Protein AF-A0A0N5BB56-F1 (afdb_monomer_lite)

Sequence (148 aa):
MVDHIESHYEYRCQKDGCNKGFIYRCSLQEHDHNKHTNKKLEYKCKYCPDVFTNRYIFIQHNSTHKKKNYVCEVCGLAYYKNWYLKRHEEKSAKPMKCRIQECNFETRSHCELQIHRPDHRLNKCKEPGCGKAYKTPKGLKDHKKKHR

Secondary structure (DSSP, 8-state):
----------EE--STT---EESSHHHHHHHHHHHH-SSPP-EE-SSSS-EES-HHHHHHHHTTTS---EE-TTT--EESSHHHHHHHHHHH-S-EE--STT---EES-HHHHHHHGGGGGSEE--STTT--EESSHHHHHHHHGGG-

InterPro domains:
  IPR013087 Zinc finge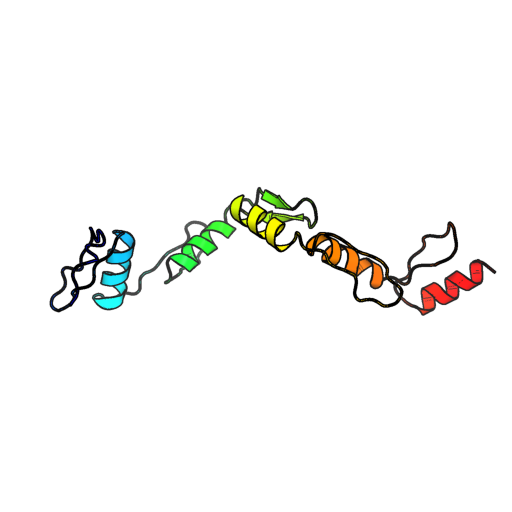r C2H2-type [PF00096] (124-147)
  IPR013087 Zinc finger C2H2-type [PS00028] (13-36)
  IPR013087 Zinc finger C2H2-type [PS00028] (45-65)
  IPR013087 Zinc finger C2H2-type [PS00028] (125-147)
  IPR013087 Zinc finger C2H2-type [PS50157] (11-41)
  IPR013087 Zinc finger C2H2-type [PS50157] (43-70)
  IPR013087 Zinc finger C2H2-type [PS50157] (123-148)
  IPR013087 Zinc finger C2H2-type [SM00355] (11-36)
  IPR013087 Zinc finger C2H2-type [SM00355] (43-65)
  IPR013087 Zinc finger C2H2-type [SM00355] (70-90)
  IPR013087 Zinc finger C2H2-type [SM00355] (96-120)
  IPR013087 Zinc finger C2H2-type [SM00355] (123-147)
  IPR036236 Zinc finger C2H2 superfamily [SSF57667] (43-89)

pLDDT: mean 81.52, std 10.3, range [39.12, 93.12]

Foldseek 3Di:
DDDDDPPVQVDADPDPPGGDGHPDPVVNVLCCCVPVNPDQQWDADPPDRDIDRDPVVSVVVNLVVADQPDADPLQRDGHRDPVVVVVQFVVQQCWDADPDPPGGDIDRGPNNNVVCVVQVCWDFDPDPPPRDTHNDPVVNVVVVVVVD

Structure (mmCIF, N/CA/C/O backbone):
data_AF-A0A0N5BB56-F1
#
_entry.id   AF-A0A0N5BB56-F1
#
loop_
_atom_site.group_PDB
_atom_site.id
_atom_site.type_symbol
_atom_site.label_atom_id
_atom_site.label_alt_id
_atom_site.label_comp_id
_atom_site.label_asym_id
_atom_site.label_entity_id
_atom_site.label_seq_id
_atom_site.pdbx_PDB_ins_code
_atom_site.Cartn_x
_atom_site.Cartn_y
_atom_site.Cartn_z
_atom_site.occupancy
_atom_site.B_iso_or_equiv
_atom_site.auth_seq_id
_atom_site.auth_comp_id
_atom_site.auth_asym_id
_atom_site.auth_atom_id
_atom_site.pdbx_PDB_model_num
ATOM 1 N N . MET A 1 1 ? 7.903 16.059 41.739 1.00 39.12 1 MET A N 1
ATOM 2 C CA . MET A 1 1 ? 7.487 14.775 41.143 1.00 39.12 1 MET A CA 1
ATOM 3 C C . MET A 1 1 ? 6.156 15.049 40.472 1.00 39.12 1 MET A C 1
ATOM 5 O O . MET A 1 1 ? 5.230 15.388 41.180 1.00 39.12 1 MET A O 1
ATOM 9 N N . VAL A 1 2 ? 6.153 14.999 39.135 1.00 41.38 2 VAL A N 1
ATOM 10 C CA . VAL A 1 2 ? 5.007 14.952 38.199 1.00 41.38 2 VAL A CA 1
ATOM 11 C C . VAL A 1 2 ? 3.875 15.971 38.380 1.00 41.38 2 VAL A C 1
ATOM 13 O O . VAL A 1 2 ? 2.881 15.674 39.014 1.00 41.38 2 VAL A O 1
ATOM 16 N N . ASP A 1 3 ? 3.982 17.104 37.681 1.00 41.72 3 ASP A N 1
ATOM 17 C CA . ASP A 1 3 ? 2.831 17.937 37.302 1.00 41.72 3 ASP A CA 1
ATOM 18 C C . ASP A 1 3 ? 3.070 18.531 35.909 1.00 41.72 3 ASP A C 1
ATOM 20 O O . ASP A 1 3 ? 3.337 19.714 35.724 1.00 41.72 3 ASP A O 1
ATOM 24 N N . HIS A 1 4 ? 3.052 17.665 34.899 1.00 48.22 4 HIS A N 1
ATOM 25 C CA . HIS A 1 4 ? 2.697 18.068 33.545 1.00 48.22 4 HIS A CA 1
ATOM 26 C C . HIS A 1 4 ? 2.314 16.814 32.768 1.00 48.22 4 HIS A C 1
ATOM 28 O O . HIS A 1 4 ? 3.164 15.956 32.551 1.00 48.22 4 HIS A O 1
ATOM 34 N N . ILE A 1 5 ? 1.029 16.693 32.438 1.00 46.69 5 ILE A N 1
ATOM 35 C CA . ILE A 1 5 ? 0.410 16.071 31.253 1.00 46.69 5 ILE A CA 1
ATOM 36 C C . ILE A 1 5 ? -1.068 15.846 31.636 1.00 46.69 5 ILE A C 1
ATOM 38 O O . ILE A 1 5 ? -1.569 14.726 31.718 1.00 46.69 5 ILE A O 1
ATOM 42 N N . GLU A 1 6 ? -1.816 16.937 31.825 1.00 49.03 6 GLU A N 1
ATOM 43 C CA . GLU A 1 6 ? -3.222 16.924 31.413 1.00 49.03 6 GLU A CA 1
ATOM 44 C C . GLU A 1 6 ? -3.226 16.917 29.882 1.00 49.03 6 GLU A C 1
ATOM 46 O O . GLU A 1 6 ? -3.410 17.918 29.200 1.00 49.03 6 GLU A O 1
ATOM 51 N N . SER A 1 7 ? -2.919 15.753 29.316 1.00 58.91 7 SER A N 1
ATOM 52 C CA . SER A 1 7 ? -3.254 15.488 27.924 1.00 58.91 7 SER A CA 1
ATOM 53 C C . SER A 1 7 ? -4.767 15.336 27.887 1.00 58.91 7 SER A C 1
ATOM 55 O O . SER A 1 7 ? -5.317 14.548 28.655 1.00 58.91 7 SER A O 1
ATOM 57 N N . HIS A 1 8 ? -5.431 16.134 27.047 1.00 69.38 8 HIS A N 1
ATOM 58 C CA . HIS A 1 8 ? -6.882 16.165 26.838 1.00 69.38 8 HIS A CA 1
ATOM 59 C C . HIS A 1 8 ? -7.429 14.793 26.389 1.00 69.38 8 HIS A C 1
ATOM 61 O O . HIS A 1 8 ? -7.783 14.573 25.231 1.00 69.38 8 HIS A O 1
ATOM 67 N N . TYR A 1 9 ? -7.474 13.826 27.300 1.00 73.12 9 TYR A N 1
ATOM 68 C CA . TYR A 1 9 ? -8.150 12.554 27.121 1.00 73.12 9 TYR A 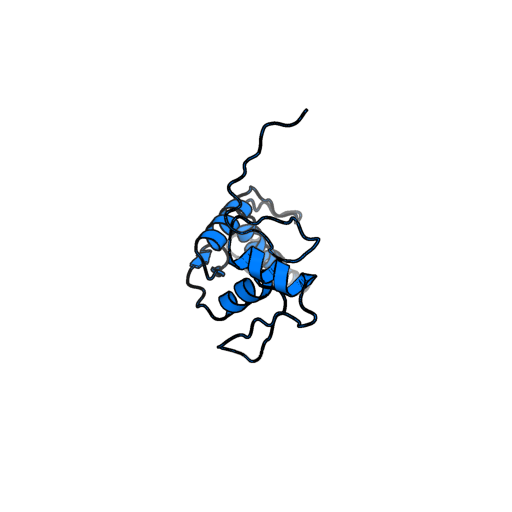CA 1
ATOM 69 C C . TYR A 1 9 ? -9.623 12.762 27.449 1.00 73.12 9 TYR A C 1
ATOM 71 O O . TYR A 1 9 ? -10.061 12.540 28.578 1.00 73.12 9 TYR A O 1
ATOM 79 N N . GLU A 1 10 ? -10.376 13.207 26.447 1.00 83.25 10 GLU A N 1
ATOM 80 C CA . GLU A 1 10 ? -11.818 13.446 26.558 1.00 83.25 10 GLU A CA 1
ATOM 81 C C . GLU A 1 10 ? -12.613 12.146 26.779 1.00 83.25 10 GLU A C 1
ATOM 83 O O . GLU A 1 10 ? -13.720 12.169 27.310 1.00 83.25 10 GLU A O 1
ATOM 88 N N . TYR A 1 11 ? -12.047 10.988 26.415 1.00 88.81 11 TYR A N 1
ATOM 89 C CA . TYR A 1 11 ? -12.726 9.696 26.487 1.00 88.81 11 TYR A CA 1
ATOM 90 C C . TYR A 1 11 ? -12.007 8.754 27.454 1.00 88.81 11 TYR A C 1
ATOM 92 O O . TYR A 1 11 ? -10.947 8.210 27.143 1.00 88.81 11 TYR A O 1
ATOM 100 N N . ARG A 1 12 ? -12.598 8.521 28.629 1.00 90.19 12 ARG A N 1
ATOM 101 C CA . ARG A 1 12 ? -12.058 7.611 29.655 1.00 90.19 12 ARG A CA 1
ATOM 102 C C . ARG A 1 12 ? -12.842 6.310 29.733 1.00 90.19 12 ARG A C 1
ATOM 104 O O . ARG A 1 12 ? -14.069 6.314 29.627 1.00 90.19 12 ARG A O 1
ATOM 111 N N . CYS A 1 13 ? -12.127 5.209 29.951 1.00 91.25 13 CYS A N 1
ATOM 112 C CA . CYS A 1 13 ? -12.742 3.925 30.261 1.00 91.25 13 CYS A CA 1
ATOM 113 C C . CYS A 1 13 ? -13.527 4.018 31.575 1.00 91.25 13 CYS A C 1
ATOM 115 O O . CYS A 1 13 ? -13.025 4.571 32.546 1.00 91.25 13 CYS A O 1
ATOM 117 N N . GLN A 1 14 ? -14.753 3.490 31.586 1.00 89.31 14 GLN A N 1
ATOM 118 C CA . GLN A 1 14 ? -15.657 3.516 32.747 1.00 89.31 14 GLN A CA 1
ATOM 119 C C . GLN A 1 14 ? -15.757 2.148 33.446 1.00 89.31 14 GLN A C 1
ATOM 121 O O . GLN A 1 14 ? -16.628 1.938 34.284 1.00 89.31 14 GLN A O 1
ATOM 126 N N . LYS A 1 15 ? -14.924 1.176 33.055 1.00 88.94 15 LYS A N 1
ATOM 127 C CA . LYS A 1 15 ? -14.942 -0.182 33.614 1.00 88.94 15 LYS A CA 1
ATOM 128 C C . LYS A 1 15 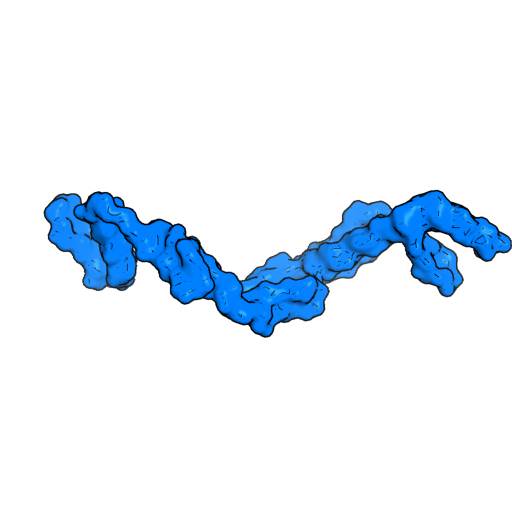? -14.146 -0.228 34.914 1.00 88.94 15 LYS A C 1
ATOM 130 O O . LYS A 1 15 ? -13.050 0.328 34.981 1.00 88.94 15 LYS A O 1
ATOM 135 N N . ASP A 1 16 ? -14.697 -0.921 35.906 1.00 88.88 16 ASP A N 1
ATOM 136 C CA . ASP A 1 16 ? -14.092 -1.060 37.229 1.00 88.88 16 ASP A CA 1
ATOM 137 C C . ASP A 1 16 ? -12.666 -1.633 37.135 1.00 88.88 16 ASP A C 1
ATOM 139 O O . ASP A 1 16 ? -12.401 -2.568 36.376 1.00 88.88 16 ASP A O 1
ATOM 143 N N . GLY A 1 17 ? -11.721 -0.995 37.828 1.00 86.56 17 GLY A N 1
ATOM 144 C CA . GLY A 1 17 ? -10.296 -1.337 37.764 1.00 86.56 17 GLY A CA 1
ATOM 145 C C . GLY A 1 17 ? -9.545 -0.892 36.495 1.00 86.56 17 GLY A C 1
ATOM 146 O O . GLY A 1 17 ? -8.362 -1.212 36.356 1.00 86.56 17 GLY A O 1
ATOM 147 N N . CYS A 1 18 ? -10.161 -0.144 35.565 1.00 89.44 18 CYS A N 1
ATOM 148 C CA . CYS A 1 18 ? -9.503 0.307 34.333 1.00 89.44 18 CYS A CA 1
ATOM 149 C C . CYS A 1 18 ? -9.385 1.838 34.208 1.00 89.44 18 CYS A C 1
ATOM 151 O O . CYS A 1 18 ? -10.325 2.517 33.813 1.00 89.44 18 CYS A O 1
ATOM 153 N N . ASN A 1 19 ? -8.174 2.373 34.397 1.00 86.94 19 ASN A N 1
ATOM 154 C CA . ASN A 1 19 ? -7.904 3.823 34.380 1.00 86.94 19 ASN A CA 1
ATOM 155 C C . ASN A 1 19 ? -7.366 4.370 33.038 1.00 86.94 19 ASN A C 1
ATOM 157 O O . ASN A 1 19 ? -6.673 5.388 33.010 1.00 86.94 19 ASN A O 1
ATOM 161 N N . LYS A 1 20 ? -7.632 3.703 31.905 1.00 90.00 20 LYS A N 1
ATOM 162 C CA . LYS A 1 20 ? -7.122 4.154 30.593 1.00 90.00 20 LYS A CA 1
ATOM 163 C C . LYS A 1 20 ? -7.941 5.315 30.010 1.00 90.00 20 LYS A C 1
ATOM 165 O O . LYS A 1 20 ? -9.168 5.250 29.948 1.00 90.00 20 LYS A O 1
ATOM 170 N N . GLY A 1 21 ? -7.240 6.343 29.526 1.00 90.62 21 GLY A N 1
ATOM 171 C CA . GLY A 1 21 ? -7.794 7.497 28.810 1.00 90.62 21 GLY A CA 1
ATOM 172 C C . GLY A 1 21 ? -7.383 7.532 27.336 1.00 90.62 21 GLY A C 1
ATOM 173 O O . GLY A 1 21 ? -6.328 7.018 26.963 1.00 90.62 21 GLY A O 1
ATOM 174 N N . PHE A 1 22 ? -8.233 8.126 26.499 1.00 89.44 22 PHE A N 1
ATOM 175 C CA . PHE A 1 22 ? -8.064 8.214 25.051 1.00 89.44 22 PHE A CA 1
ATOM 176 C C . PHE A 1 22 ? -8.480 9.590 24.531 1.00 89.44 22 PHE A C 1
ATOM 178 O O . PHE A 1 22 ? -9.423 10.203 25.023 1.00 89.44 22 PHE A O 1
ATOM 185 N N . ILE A 1 23 ? -7.783 10.051 23.491 1.00 90.00 23 ILE A N 1
ATOM 186 C CA . ILE A 1 23 ? -8.072 11.329 22.819 1.00 90.00 23 ILE A CA 1
ATOM 187 C C . ILE A 1 23 ? -9.291 11.183 21.897 1.00 90.00 23 ILE A C 1
ATOM 189 O O . ILE A 1 23 ? -10.078 12.103 21.738 1.00 90.00 23 ILE A O 1
ATOM 193 N N . TYR A 1 24 ? -9.486 10.000 21.304 1.00 86.25 24 TYR A N 1
ATOM 194 C CA . TYR A 1 24 ? -10.558 9.749 20.341 1.00 86.25 24 TYR A CA 1
ATOM 195 C C . TYR A 1 24 ? -11.536 8.685 20.844 1.00 86.25 24 TYR A C 1
ATOM 197 O O . TYR A 1 24 ? -11.127 7.629 21.334 1.00 86.25 24 TYR A O 1
ATOM 205 N N . ARG A 1 25 ? -12.837 8.908 20.612 1.00 86.19 25 ARG A N 1
ATOM 206 C CA . ARG A 1 25 ? -13.915 7.965 20.964 1.00 86.19 25 ARG A CA 1
ATOM 207 C C . ARG A 1 25 ? -13.724 6.574 20.356 1.00 86.19 25 ARG A C 1
ATOM 209 O O . ARG A 1 25 ? -13.987 5.574 21.014 1.00 86.19 25 ARG A O 1
ATOM 216 N N . CYS A 1 26 ? -13.257 6.497 19.108 1.00 82.75 26 CYS A N 1
ATOM 217 C CA . CYS A 1 26 ? -13.016 5.220 18.433 1.00 82.75 26 CYS A CA 1
ATOM 218 C C . CYS A 1 26 ? -11.913 4.397 19.115 1.00 82.75 26 CYS A C 1
ATOM 220 O O . CYS A 1 26 ? -12.010 3.173 19.149 1.00 82.75 26 CYS A O 1
ATOM 222 N N . SER A 1 27 ? -10.909 5.056 19.698 1.00 86.56 27 SER A N 1
ATOM 223 C CA . SER A 1 27 ? -9.841 4.396 20.450 1.00 86.56 27 SER A CA 1
ATOM 224 C C . SER A 1 27 ? -10.349 3.852 21.784 1.00 86.56 27 SER A C 1
ATOM 226 O O . SER A 1 27 ? -9.992 2.736 22.151 1.00 86.56 27 SER A O 1
ATOM 228 N N . LEU A 1 28 ? -11.230 4.588 22.476 1.00 88.62 28 LEU A N 1
ATOM 229 C CA . LEU A 1 28 ? -11.914 4.073 23.666 1.00 88.62 28 LEU A CA 1
ATOM 230 C C . LEU A 1 28 ? -12.791 2.861 23.319 1.00 88.62 28 LEU A C 1
ATOM 232 O O . LEU A 1 28 ? -12.758 1.864 24.029 1.00 88.62 28 LEU A O 1
ATOM 236 N N . GLN A 1 29 ? -13.544 2.923 22.218 1.00 85.62 29 GLN A N 1
ATOM 237 C CA . GLN A 1 29 ? -14.401 1.818 21.784 1.00 85.62 29 GLN A CA 1
ATOM 238 C C . GLN A 1 29 ? -13.587 0.564 21.434 1.00 85.62 29 GLN A C 1
ATOM 240 O O . GLN A 1 29 ? -13.963 -0.540 21.815 1.00 85.62 29 GLN A O 1
ATOM 245 N N . GLU A 1 30 ? -12.459 0.725 20.739 1.00 84.62 30 GLU A N 1
ATOM 246 C CA . GLU A 1 30 ? -11.547 -0.383 20.449 1.00 84.62 30 GLU A CA 1
ATOM 247 C C . GLU A 1 30 ? -10.916 -0.944 21.732 1.00 84.62 30 GLU A C 1
ATOM 249 O O . GLU A 1 30 ? -10.772 -2.159 21.869 1.00 84.62 30 GLU A O 1
ATOM 254 N N . HIS A 1 31 ? -10.570 -0.084 22.693 1.00 87.56 31 HIS A N 1
ATOM 255 C CA . HIS A 1 31 ? -10.070 -0.511 23.995 1.00 87.56 31 HIS A CA 1
ATOM 256 C C . HIS A 1 31 ? -11.104 -1.313 24.786 1.00 87.56 31 HIS A C 1
ATOM 258 O O . HIS A 1 31 ? -10.773 -2.411 25.234 1.00 87.56 31 HIS A O 1
ATOM 264 N N . ASP A 1 32 ? -12.316 -0.776 24.952 1.00 87.00 32 ASP A N 1
ATOM 265 C CA . ASP A 1 32 ? -13.389 -1.427 25.706 1.00 87.00 32 ASP A CA 1
ATOM 266 C C . ASP A 1 32 ? -13.687 -2.796 25.111 1.00 87.00 32 ASP A C 1
ATOM 268 O O . ASP A 1 32 ? -13.623 -3.818 25.793 1.00 87.00 32 ASP A O 1
ATOM 272 N N . HIS A 1 33 ? -13.841 -2.833 23.794 1.00 83.69 33 HIS A N 1
ATOM 273 C CA . HIS A 1 33 ? -14.105 -4.066 23.092 1.00 83.69 33 HIS A CA 1
ATOM 274 C C . HIS A 1 33 ? -12.968 -5.088 23.242 1.00 83.69 33 HIS A C 1
ATOM 276 O O . HIS A 1 33 ? -13.227 -6.244 23.551 1.00 83.69 33 HIS A O 1
ATOM 282 N N . ASN A 1 34 ? -11.704 -4.692 23.074 1.00 82.69 34 ASN A N 1
ATOM 283 C CA . ASN A 1 34 ? -10.577 -5.634 23.118 1.00 82.69 34 ASN A CA 1
ATOM 284 C C . ASN A 1 34 ? -10.172 -6.083 24.529 1.00 82.69 34 ASN A C 1
ATOM 286 O O . ASN A 1 34 ? -9.413 -7.047 24.655 1.00 82.69 34 ASN A O 1
ATOM 290 N N . LYS A 1 35 ? -10.551 -5.338 25.574 1.00 85.00 35 LYS A N 1
ATOM 291 C CA . LYS A 1 35 ? -10.079 -5.577 26.949 1.00 85.00 35 LYS A CA 1
ATOM 292 C C . LYS A 1 35 ? -11.179 -5.949 27.926 1.00 85.00 35 LYS A C 1
ATOM 294 O O . LYS A 1 35 ? -10.888 -6.665 28.875 1.00 85.00 35 LYS A O 1
ATOM 299 N N . HIS A 1 36 ? -12.402 -5.504 27.674 1.00 86.75 36 HIS A N 1
ATOM 300 C CA . HIS A 1 36 ? -13.534 -5.677 28.585 1.00 86.75 36 HIS A CA 1
ATOM 301 C C . HIS A 1 36 ? -14.676 -6.472 27.961 1.00 86.75 36 HIS A C 1
ATOM 303 O O . HIS A 1 36 ? -15.594 -6.876 28.671 1.00 86.75 36 HIS A O 1
ATOM 309 N N . THR A 1 37 ? -14.624 -6.736 26.652 1.00 79.94 37 THR A N 1
ATOM 310 C CA . THR A 1 37 ? -15.569 -7.635 25.989 1.00 79.94 37 THR A CA 1
ATOM 311 C C . THR A 1 37 ? -14.863 -8.884 25.474 1.00 79.94 37 THR A C 1
ATOM 313 O O . THR A 1 37 ? -13.769 -8.821 24.925 1.00 79.94 37 THR A O 1
ATOM 316 N N . ASN A 1 38 ? -15.522 -10.036 25.605 1.00 71.19 38 ASN A N 1
ATOM 317 C CA . ASN A 1 38 ? -15.043 -11.307 25.048 1.00 71.19 38 ASN A CA 1
ATOM 318 C C . ASN A 1 38 ? -15.446 -11.501 23.573 1.00 71.19 38 ASN A C 1
ATOM 320 O O . ASN A 1 38 ? -15.297 -12.591 23.023 1.00 71.19 38 ASN A O 1
ATOM 324 N N . LYS A 1 39 ? -16.001 -10.473 22.916 1.00 70.88 39 LYS A N 1
ATOM 325 C CA . LYS A 1 39 ? -16.328 -10.525 21.485 1.00 70.88 39 LYS A CA 1
ATOM 326 C C . LYS A 1 39 ? -15.133 -10.032 20.678 1.00 70.88 39 LYS A C 1
ATOM 328 O O . LYS A 1 39 ? -14.385 -9.177 21.129 1.00 70.88 39 LYS A O 1
ATOM 333 N N . LYS A 1 40 ? -14.953 -10.520 19.452 1.00 69.94 40 LYS A N 1
ATOM 334 C CA . LYS A 1 40 ? -13.926 -10.019 18.523 1.00 69.94 40 LYS A CA 1
ATOM 335 C C . LYS A 1 40 ? -14.499 -8.862 17.703 1.00 69.94 40 LYS A C 1
ATOM 337 O O . LYS A 1 40 ? -15.630 -8.960 17.237 1.00 69.94 40 LYS A O 1
ATOM 342 N N . LEU A 1 41 ? -13.766 -7.755 17.576 1.00 80.06 41 LEU A N 1
ATOM 343 C CA . LEU A 1 41 ? -14.223 -6.601 16.794 1.00 80.06 41 LEU A CA 1
ATOM 344 C C . LEU A 1 41 ? -14.083 -6.986 15.330 1.00 80.06 41 LEU A C 1
ATOM 346 O O . LEU A 1 41 ? -12.994 -7.363 14.905 1.00 80.06 41 LEU A O 1
ATOM 350 N N . GLU A 1 42 ? -15.174 -6.920 14.579 1.00 88.06 42 GLU A N 1
ATOM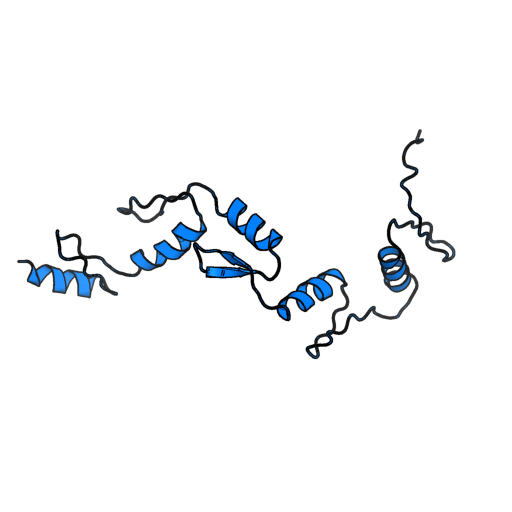 351 C CA . GLU A 1 42 ? -15.183 -7.266 13.163 1.00 88.06 42 GLU A CA 1
ATOM 352 C C . GLU A 1 42 ? -15.462 -6.028 12.316 1.00 88.06 42 GLU A C 1
ATOM 354 O O . GLU A 1 42 ? -16.468 -5.339 12.475 1.00 88.06 42 GLU A O 1
ATOM 359 N N . TYR A 1 43 ? -14.566 -5.773 11.375 1.00 89.19 43 TYR A N 1
ATOM 360 C CA . TYR A 1 43 ? -14.661 -4.727 10.376 1.00 89.19 43 TYR A CA 1
ATOM 361 C C . TYR A 1 43 ? -14.911 -5.390 9.021 1.00 89.19 43 TYR A C 1
ATOM 363 O O . TYR A 1 43 ? -13.987 -5.904 8.387 1.00 89.19 43 TYR A O 1
ATOM 371 N N . LYS A 1 44 ? -16.178 -5.420 8.601 1.00 92.62 44 LYS A N 1
ATOM 372 C CA . LYS A 1 44 ? -16.614 -6.062 7.353 1.00 92.62 44 LYS A CA 1
ATOM 373 C C . LYS A 1 44 ? -16.471 -5.101 6.178 1.00 92.62 44 LYS A C 1
ATOM 375 O O . LYS A 1 44 ? -16.910 -3.949 6.257 1.00 92.62 44 LYS A O 1
ATOM 380 N N . CYS A 1 45 ? -15.860 -5.557 5.089 1.00 90.88 45 CYS A N 1
ATOM 381 C CA . CYS A 1 45 ? -15.853 -4.796 3.848 1.00 90.88 45 CYS A CA 1
ATOM 382 C C . CYS A 1 45 ? -17.246 -4.798 3.208 1.00 90.88 45 CYS A C 1
ATOM 384 O O . CYS A 1 45 ? -17.953 -5.797 3.231 1.00 90.88 45 CYS A O 1
ATOM 386 N N . LYS A 1 46 ? -17.647 -3.668 2.618 1.00 92.25 46 LYS A N 1
ATOM 387 C CA . LYS A 1 46 ? -18.928 -3.557 1.898 1.00 92.25 46 LYS A CA 1
ATOM 388 C C . LYS A 1 46 ? -18.846 -3.940 0.418 1.00 92.25 46 LYS A C 1
ATOM 390 O O . LYS A 1 46 ? -19.867 -3.970 -0.255 1.00 92.25 46 LYS A O 1
ATOM 395 N N . TYR A 1 47 ? -17.637 -4.156 -0.093 1.00 89.06 47 TYR A N 1
ATOM 396 C CA . TYR A 1 47 ? -17.374 -4.405 -1.513 1.00 89.06 47 TYR A CA 1
ATOM 397 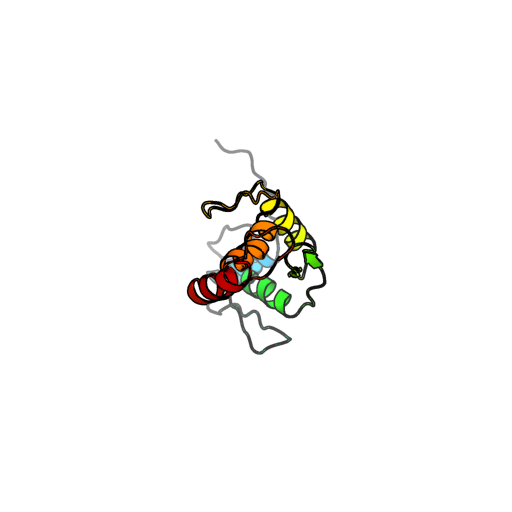C C . TYR A 1 47 ? -16.868 -5.827 -1.786 1.00 89.06 47 TYR A C 1
ATOM 399 O O . TYR A 1 47 ? -16.819 -6.245 -2.937 1.00 89.06 47 TYR A O 1
ATOM 407 N N . CYS A 1 48 ? -16.475 -6.565 -0.747 1.00 91.31 48 CYS A N 1
ATOM 408 C CA . CYS A 1 48 ? -15.989 -7.938 -0.837 1.00 91.31 48 CYS A CA 1
ATOM 409 C C . CYS A 1 48 ? -16.290 -8.683 0.479 1.00 91.31 48 CYS A C 1
ATOM 411 O O . CYS A 1 48 ? -16.610 -8.032 1.476 1.00 91.31 48 CYS A O 1
ATOM 413 N N . PRO A 1 49 ? -16.186 -10.023 0.512 1.00 93.12 49 PRO A N 1
ATOM 414 C CA . PRO A 1 49 ? -16.496 -10.813 1.706 1.00 93.12 49 PRO A CA 1
ATOM 415 C C . PRO A 1 49 ? -15.439 -10.719 2.822 1.00 93.12 49 PRO A C 1
ATOM 417 O O . PRO A 1 49 ? -15.591 -11.375 3.850 1.00 93.12 49 PRO A O 1
ATOM 420 N N . ASP A 1 50 ? -14.375 -9.926 2.649 1.00 92.25 50 ASP A N 1
ATOM 421 C CA . ASP A 1 50 ? -13.289 -9.847 3.625 1.00 92.25 50 ASP A CA 1
ATOM 422 C C . ASP A 1 50 ? -13.745 -9.211 4.947 1.00 92.25 50 ASP A C 1
ATOM 424 O O . ASP A 1 50 ? -14.372 -8.143 4.991 1.00 92.25 50 ASP A O 1
ATOM 428 N N . VAL A 1 51 ? -13.350 -9.855 6.047 1.00 92.81 51 VAL A N 1
ATOM 429 C CA . VAL A 1 51 ? -13.587 -9.400 7.418 1.00 92.81 51 VAL A CA 1
ATOM 430 C C . VAL A 1 51 ? -12.251 -9.236 8.125 1.00 92.81 51 VAL A C 1
ATOM 432 O O . VAL A 1 51 ? -11.406 -10.129 8.122 1.00 92.81 51 VAL A O 1
ATOM 435 N N . PHE A 1 52 ? -12.061 -8.085 8.759 1.00 90.31 52 PHE A N 1
ATOM 436 C CA . PHE A 1 52 ? -10.824 -7.739 9.449 1.00 90.31 52 PHE A CA 1
ATOM 437 C C . PHE A 1 52 ? -11.091 -7.537 10.925 1.00 90.31 52 PHE A C 1
ATOM 439 O O . PHE A 1 52 ? -12.146 -7.047 11.306 1.00 90.31 52 PHE A O 1
ATOM 446 N N . THR A 1 53 ? -10.110 -7.833 11.768 1.00 86.12 53 THR A N 1
ATOM 447 C CA . THR A 1 53 ? -10.240 -7.614 13.219 1.00 86.12 53 THR A CA 1
ATOM 448 C C . THR A 1 53 ? -9.356 -6.486 13.727 1.00 86.12 53 THR A C 1
ATOM 450 O O . THR A 1 53 ? -9.313 -6.194 14.915 1.00 86.12 53 THR A O 1
ATOM 453 N N . ASN A 1 54 ? -8.643 -5.839 12.805 1.00 84.88 54 ASN A N 1
ATOM 454 C CA . ASN A 1 54 ? -7.811 -4.677 13.049 1.00 84.88 54 ASN A CA 1
ATOM 455 C C . ASN A 1 54 ? -8.321 -3.522 12.181 1.00 84.88 54 ASN A C 1
ATOM 457 O O . ASN A 1 54 ? -8.384 -3.635 10.951 1.00 84.88 54 ASN A O 1
ATOM 461 N N . ARG A 1 55 ? -8.645 -2.398 12.827 1.00 85.62 55 ARG A N 1
ATOM 462 C CA . ARG A 1 55 ? -9.181 -1.204 12.170 1.00 85.62 55 ARG A CA 1
ATOM 463 C C . ARG A 1 55 ? -8.231 -0.632 11.123 1.00 85.62 55 ARG A C 1
ATOM 465 O O . ARG A 1 55 ? -8.671 -0.230 10.049 1.00 85.62 55 ARG A O 1
ATOM 472 N N . TYR A 1 56 ? -6.938 -0.572 11.430 1.00 86.06 56 TYR A N 1
ATOM 473 C CA . TYR A 1 56 ? -5.929 -0.037 10.522 1.00 86.06 56 TYR A CA 1
ATOM 474 C C . TYR A 1 56 ? -5.846 -0.875 9.241 1.00 86.06 56 TYR A C 1
ATOM 476 O O . TYR A 1 56 ? -5.898 -0.320 8.142 1.00 86.06 56 TYR A O 1
ATOM 484 N N . ILE A 1 57 ? -5.813 -2.205 9.378 1.00 89.06 57 ILE A N 1
ATOM 485 C CA . ILE A 1 57 ? -5.786 -3.120 8.228 1.00 89.06 57 ILE A CA 1
ATOM 486 C C . ILE A 1 57 ? -7.077 -2.990 7.415 1.00 89.06 57 ILE A C 1
ATOM 488 O O . ILE A 1 57 ? -7.006 -2.895 6.194 1.00 89.06 57 ILE A O 1
ATOM 492 N N . PHE A 1 58 ? -8.241 -2.892 8.063 1.00 92.62 58 PHE A N 1
ATOM 493 C CA . PHE A 1 58 ? -9.510 -2.643 7.373 1.00 92.62 58 PHE A CA 1
ATOM 494 C C . PHE A 1 58 ? -9.499 -1.342 6.558 1.00 92.62 58 PHE A C 1
ATOM 496 O O . PHE A 1 58 ? -9.897 -1.330 5.395 1.00 92.62 58 PHE A O 1
ATOM 503 N N . ILE A 1 59 ? -9.023 -0.236 7.140 1.00 88.56 59 ILE A N 1
ATOM 504 C CA . ILE A 1 59 ? -8.942 1.061 6.450 1.00 88.56 59 ILE A CA 1
ATOM 505 C C . ILE A 1 59 ? -7.987 0.980 5.254 1.00 88.56 59 ILE A C 1
ATOM 507 O O . ILE A 1 59 ? -8.275 1.545 4.193 1.00 88.56 59 ILE A O 1
ATOM 511 N N . GLN A 1 60 ? -6.861 0.281 5.412 1.00 87.00 60 GLN A N 1
ATOM 512 C CA . GLN A 1 60 ? -5.922 0.032 4.324 1.00 87.00 60 GLN A CA 1
ATOM 513 C C . GLN A 1 60 ? -6.554 -0.848 3.243 1.00 87.00 60 GLN A C 1
ATOM 515 O O . GLN A 1 60 ? -6.476 -0.501 2.071 1.00 87.00 60 GLN A O 1
ATOM 520 N N . HIS A 1 61 ? -7.237 -1.930 3.603 1.00 90.69 61 HIS A N 1
ATOM 521 C CA . HIS A 1 61 ? -7.955 -2.765 2.648 1.00 90.69 61 HIS A CA 1
ATOM 522 C C . HIS A 1 61 ? -9.014 -1.958 1.894 1.00 90.69 61 HIS A C 1
ATOM 524 O O . HIS A 1 61 ? -9.039 -1.977 0.675 1.00 90.69 61 HIS A O 1
ATOM 530 N N . ASN A 1 62 ? -9.837 -1.161 2.576 1.00 86.94 62 ASN A N 1
ATOM 531 C CA . ASN A 1 62 ? -10.904 -0.393 1.928 1.00 86.94 62 ASN A CA 1
ATOM 532 C C . ASN A 1 62 ? -10.377 0.608 0.879 1.00 86.94 62 ASN A C 1
ATOM 534 O O . ASN A 1 62 ? -11.128 1.131 0.056 1.00 86.94 62 ASN A O 1
ATOM 538 N N . SER A 1 63 ? -9.075 0.896 0.895 1.00 83.94 63 SER A N 1
ATOM 539 C CA . SER A 1 63 ? -8.440 1.680 -0.151 1.00 83.94 63 SER A CA 1
ATOM 540 C C . SER A 1 63 ? -8.184 0.951 -1.465 1.00 83.94 63 SER A C 1
ATOM 542 O O . SER A 1 63 ? -8.046 1.619 -2.487 1.00 83.94 63 SER A O 1
ATOM 544 N N . THR A 1 64 ? -8.137 -0.381 -1.468 1.00 84.56 64 THR A N 1
ATOM 545 C CA . THR A 1 64 ? -7.947 -1.179 -2.687 1.00 84.56 64 THR A CA 1
ATOM 546 C C . THR A 1 64 ? -9.165 -1.095 -3.601 1.00 84.56 64 THR A C 1
ATOM 548 O O . THR A 1 64 ? -9.013 -1.102 -4.817 1.00 84.56 64 THR A O 1
ATOM 551 N N . HIS A 1 65 ? -10.353 -0.909 -3.018 1.00 83.25 65 HIS A N 1
ATOM 552 C CA . HIS A 1 65 ? -11.607 -0.664 -3.736 1.00 83.25 65 HIS A CA 1
ATOM 553 C C . HIS A 1 65 ? -11.708 0.749 -4.323 1.00 83.25 65 HIS A C 1
ATOM 555 O O . HIS A 1 65 ? -12.615 1.037 -5.102 1.00 83.25 65 HIS A O 1
ATOM 561 N N . LYS A 1 66 ? -10.799 1.667 -3.963 1.00 79.81 66 LYS A N 1
ATOM 562 C CA . LYS A 1 66 ? -10.765 3.014 -4.545 1.00 79.81 66 LYS A CA 1
ATOM 563 C C . LYS A 1 66 ? -9.955 3.008 -5.836 1.00 79.81 66 LYS A C 1
ATOM 565 O O . LYS A 1 66 ? -8.841 2.488 -5.877 1.00 79.81 66 LYS A O 1
ATOM 570 N N . LYS A 1 67 ? -10.478 3.676 -6.871 1.00 79.50 67 LYS A N 1
ATOM 571 C CA . LYS A 1 67 ? -9.725 3.926 -8.106 1.00 79.50 67 LYS A CA 1
ATOM 572 C C . LYS A 1 67 ? -8.414 4.647 -7.778 1.00 79.50 67 LYS A C 1
ATOM 574 O O . LYS A 1 67 ? -8.389 5.632 -7.036 1.00 79.50 67 LYS A O 1
ATOM 579 N N . LYS A 1 68 ? -7.315 4.117 -8.313 1.00 83.12 68 LYS A N 1
ATOM 580 C CA . LYS A 1 68 ? -5.977 4.684 -8.162 1.00 83.12 68 LYS A CA 1
ATOM 581 C C . LYS A 1 68 ? -5.786 5.785 -9.201 1.00 83.12 68 LYS A C 1
ATOM 583 O O . LYS A 1 68 ? -5.359 5.511 -10.313 1.00 83.12 68 LYS A O 1
ATOM 588 N N . ASN A 1 69 ? -6.142 7.011 -8.831 1.00 86.31 69 ASN A N 1
ATOM 589 C CA . ASN A 1 69 ? -6.128 8.158 -9.744 1.00 86.31 69 ASN A CA 1
ATOM 590 C C . ASN A 1 69 ? -4.791 8.919 -9.753 1.00 86.31 69 ASN A C 1
ATOM 592 O O . ASN A 1 69 ? -4.621 9.831 -10.551 1.00 86.31 69 ASN A O 1
ATOM 596 N N . TYR A 1 70 ? -3.860 8.589 -8.854 1.00 90.31 70 TYR A N 1
ATOM 597 C CA . TYR A 1 70 ? -2.592 9.306 -8.712 1.00 90.31 70 TYR A CA 1
ATOM 598 C C . TYR A 1 70 ? -1.452 8.432 -9.220 1.00 90.31 70 TYR A C 1
ATOM 600 O O . TYR A 1 70 ? -1.077 7.472 -8.549 1.00 90.31 70 TYR A O 1
ATOM 608 N N . VAL A 1 71 ? -0.929 8.735 -10.401 1.00 88.56 71 VAL A N 1
ATOM 609 C CA . VAL A 1 71 ? 0.069 7.913 -11.096 1.00 88.56 71 VAL A CA 1
ATOM 610 C C . VAL A 1 71 ? 1.431 8.592 -11.024 1.00 88.56 71 VAL A C 1
ATOM 612 O O . VAL A 1 71 ? 1.530 9.791 -11.248 1.00 88.56 71 VAL A O 1
ATOM 615 N N . CYS A 1 72 ? 2.476 7.829 -10.713 1.00 89.50 72 CYS A N 1
ATOM 616 C CA . CYS A 1 72 ? 3.848 8.289 -10.876 1.00 89.50 72 CYS A CA 1
ATOM 617 C C . CYS A 1 72 ? 4.201 8.289 -12.365 1.00 89.50 72 CYS A C 1
ATOM 619 O O . CYS A 1 72 ? 4.218 7.225 -12.984 1.00 89.50 72 CYS A O 1
ATOM 621 N N . GLU A 1 73 ? 4.525 9.451 -12.926 1.00 87.50 73 GLU A N 1
ATOM 622 C CA . GLU A 1 73 ? 4.828 9.599 -14.360 1.00 87.50 73 GLU A CA 1
ATOM 623 C C . GLU A 1 73 ? 6.109 8.870 -14.785 1.00 87.50 73 GLU A C 1
ATOM 625 O O . GLU A 1 73 ? 6.264 8.497 -15.942 1.00 87.50 73 GLU A O 1
ATOM 630 N N . VAL A 1 74 ? 7.006 8.602 -13.834 1.00 84.81 74 VAL A N 1
ATOM 631 C CA . VAL A 1 74 ? 8.267 7.899 -14.085 1.00 84.81 74 VAL A CA 1
ATOM 632 C C . VAL A 1 74 ? 8.063 6.391 -14.233 1.00 84.81 74 VAL A C 1
ATOM 634 O O . VAL A 1 74 ? 8.532 5.791 -15.192 1.00 84.81 74 VAL A O 1
ATOM 637 N N . CYS A 1 75 ? 7.420 5.743 -13.255 1.00 85.94 75 CYS A N 1
ATOM 638 C CA . CYS A 1 75 ? 7.323 4.275 -13.214 1.00 85.94 75 CYS A CA 1
ATOM 639 C C . CYS A 1 75 ? 5.925 3.722 -13.510 1.00 85.94 75 CYS A C 1
ATOM 641 O O . CYS A 1 75 ? 5.749 2.505 -13.531 1.00 85.94 75 CYS A O 1
ATOM 643 N N . GLY A 1 76 ? 4.922 4.585 -13.681 1.00 84.62 76 GLY A N 1
ATOM 644 C CA . GLY A 1 76 ? 3.534 4.190 -13.924 1.00 84.62 76 GLY A CA 1
ATOM 645 C C . GLY A 1 76 ? 2.808 3.607 -12.705 1.00 84.62 76 GLY A C 1
ATOM 646 O O . GLY A 1 76 ? 1.667 3.162 -12.830 1.00 84.62 76 GLY A O 1
ATOM 647 N N . LEU A 1 77 ? 3.424 3.588 -11.514 1.00 85.06 77 LEU A N 1
ATOM 648 C CA . LEU A 1 77 ? 2.760 3.099 -10.303 1.00 85.06 77 LEU A CA 1
ATOM 649 C C . LEU A 1 77 ? 1.619 4.031 -9.892 1.00 85.06 77 LEU A C 1
ATOM 651 O O . LEU A 1 77 ? 1.812 5.232 -9.715 1.00 85.06 77 LEU A O 1
ATOM 655 N N . ALA A 1 78 ? 0.437 3.450 -9.685 1.00 86.69 78 ALA A N 1
ATOM 656 C CA . ALA A 1 78 ? -0.768 4.178 -9.316 1.00 86.69 78 ALA A CA 1
ATOM 657 C C . ALA A 1 78 ? -1.112 4.032 -7.820 1.00 86.69 78 ALA A C 1
ATOM 659 O O . ALA A 1 78 ? -1.027 2.948 -7.226 1.00 86.69 78 ALA A O 1
ATOM 660 N N . TYR A 1 79 ? -1.582 5.128 -7.229 1.00 87.44 79 TYR A N 1
ATOM 661 C CA . TYR A 1 79 ? -1.946 5.284 -5.826 1.00 87.44 79 TYR A CA 1
ATOM 662 C C . TYR A 1 79 ? -3.371 5.830 -5.693 1.00 87.44 79 TYR A C 1
ATOM 664 O O . TYR A 1 79 ? -3.867 6.575 -6.534 1.00 87.44 79 TYR A O 1
ATOM 672 N N . TYR A 1 80 ? -4.046 5.472 -4.600 1.00 84.69 80 TYR A N 1
ATOM 673 C CA . TYR A 1 80 ? -5.430 5.882 -4.327 1.00 84.69 80 TYR A CA 1
ATOM 674 C C . TYR A 1 80 ? -5.543 7.196 -3.531 1.00 84.69 80 TYR A C 1
ATOM 676 O O . TYR A 1 80 ? -6.637 7.742 -3.399 1.00 84.69 80 TYR A O 1
ATOM 684 N N . LYS A 1 81 ? -4.434 7.710 -2.974 1.00 86.94 81 LYS A N 1
ATOM 685 C CA . LYS A 1 81 ? -4.342 9.056 -2.374 1.00 86.94 81 LYS A CA 1
ATOM 686 C C . LYS A 1 81 ? -3.066 9.750 -2.843 1.00 86.94 81 LYS A C 1
ATOM 688 O O . LYS A 1 81 ? -2.017 9.111 -2.912 1.00 86.94 81 LYS A O 1
ATOM 693 N N . ASN A 1 82 ? -3.149 11.065 -3.045 1.00 89.12 82 ASN A N 1
ATOM 694 C CA . ASN A 1 82 ? -2.031 11.907 -3.474 1.00 89.12 82 ASN A CA 1
ATOM 695 C C . ASN A 1 82 ? -0.818 11.833 -2.529 1.00 89.12 82 ASN A C 1
ATOM 697 O O . ASN A 1 82 ? 0.311 11.735 -2.988 1.00 89.12 82 ASN A O 1
ATOM 701 N N . TRP A 1 83 ? -1.035 11.797 -1.211 1.00 90.31 83 TRP A N 1
ATOM 702 C CA . TRP A 1 83 ? 0.076 11.762 -0.253 1.00 90.31 83 TRP A CA 1
ATOM 703 C C . TRP A 1 83 ? 0.943 10.497 -0.371 1.00 90.31 83 TRP A C 1
ATOM 705 O O . TRP A 1 83 ? 2.141 10.551 -0.107 1.00 90.31 83 TRP A O 1
ATOM 715 N N . TYR A 1 84 ? 0.369 9.357 -0.784 1.00 90.62 84 TYR A N 1
ATOM 716 C CA . TYR A 1 84 ? 1.157 8.148 -1.036 1.00 90.62 84 TYR A CA 1
ATOM 717 C C . TYR A 1 84 ? 2.048 8.305 -2.266 1.00 90.62 84 TYR A C 1
ATOM 719 O O . TYR A 1 84 ? 3.182 7.830 -2.224 1.00 90.62 84 TYR A O 1
ATOM 727 N N . LEU A 1 85 ? 1.546 8.971 -3.314 1.00 91.88 85 LEU A N 1
ATOM 728 C CA . LEU A 1 85 ? 2.328 9.311 -4.502 1.00 91.88 85 LEU A CA 1
ATOM 729 C C . LEU A 1 85 ? 3.472 10.265 -4.132 1.00 91.88 85 LEU A C 1
ATOM 731 O O . LEU A 1 85 ? 4.622 9.919 -4.369 1.00 91.88 85 LEU A O 1
ATOM 735 N N . LYS A 1 86 ? 3.189 11.375 -3.437 1.00 92.00 86 LYS A N 1
ATOM 736 C CA . LYS A 1 86 ? 4.233 12.321 -2.995 1.00 92.00 86 LYS A CA 1
ATOM 737 C C . LYS A 1 86 ? 5.334 11.633 -2.191 1.00 92.00 86 LYS A C 1
ATOM 739 O O . LYS A 1 86 ? 6.512 11.752 -2.500 1.00 92.00 86 LYS A O 1
ATOM 744 N N . ARG A 1 87 ? 4.948 10.810 -1.210 1.00 92.44 87 ARG A N 1
ATOM 745 C CA . ARG A 1 87 ? 5.906 10.043 -0.401 1.00 92.44 87 ARG A CA 1
ATOM 746 C C . ARG A 1 87 ? 6.716 9.044 -1.237 1.00 92.44 87 ARG A C 1
ATOM 748 O O . ARG A 1 87 ? 7.848 8.718 -0.883 1.00 92.44 87 ARG A O 1
ATOM 755 N N . HIS A 1 88 ? 6.127 8.485 -2.292 1.00 90.75 88 HIS A N 1
ATOM 756 C CA . HIS A 1 88 ? 6.842 7.628 -3.232 1.00 90.75 88 HIS A CA 1
ATOM 757 C C . HIS A 1 88 ? 7.865 8.427 -4.045 1.00 90.75 88 HIS A C 1
ATOM 759 O O . HIS A 1 88 ? 9.007 7.982 -4.154 1.00 90.75 88 HIS A O 1
ATOM 765 N N . GLU A 1 89 ? 7.483 9.590 -4.568 1.00 88.94 89 GLU A N 1
ATOM 766 C CA . GLU A 1 89 ? 8.349 10.471 -5.357 1.00 88.94 89 GLU A CA 1
ATOM 767 C C . GLU A 1 89 ? 9.521 10.987 -4.523 1.00 88.94 89 GLU A C 1
ATOM 769 O O . GLU A 1 89 ? 10.661 10.837 -4.941 1.00 88.94 89 GLU A O 1
ATOM 774 N N . GLU A 1 90 ? 9.278 11.454 -3.296 1.00 89.19 90 GLU A N 1
ATOM 775 C CA . GLU A 1 90 ? 10.325 11.904 -2.364 1.00 89.19 90 GLU A CA 1
ATOM 776 C C . GLU A 1 90 ? 11.341 10.803 -2.044 1.00 89.19 90 GLU A C 1
ATOM 778 O O . GLU A 1 90 ? 12.551 11.024 -2.033 1.00 89.19 90 GLU A O 1
ATOM 783 N N . LYS A 1 91 ? 10.860 9.579 -1.790 1.00 85.88 91 LYS A N 1
ATOM 784 C CA . LYS A 1 91 ? 11.749 8.437 -1.536 1.00 85.88 91 LYS A CA 1
ATOM 785 C C . LYS A 1 91 ? 12.502 8.004 -2.783 1.00 85.88 91 LYS A C 1
ATOM 787 O O . LYS A 1 91 ? 13.608 7.476 -2.663 1.00 85.88 91 LYS A O 1
ATOM 792 N N . SER A 1 92 ? 11.886 8.185 -3.946 1.00 84.88 92 SER A N 1
ATOM 793 C CA . SER A 1 92 ? 12.483 7.836 -5.225 1.00 84.88 92 SER A CA 1
ATOM 794 C C . SER A 1 92 ? 13.488 8.888 -5.674 1.00 84.88 92 SER A C 1
ATOM 796 O O . SER A 1 92 ? 14.456 8.491 -6.303 1.00 84.88 92 SER A O 1
ATOM 798 N N . ALA A 1 93 ? 13.323 10.161 -5.301 1.00 81.62 93 ALA A N 1
ATOM 799 C CA . ALA A 1 93 ? 14.170 11.304 -5.648 1.00 81.62 93 ALA A CA 1
ATOM 800 C C . ALA A 1 93 ? 15.539 11.269 -4.945 1.00 81.62 93 ALA A C 1
ATOM 802 O O . ALA A 1 93 ? 15.877 12.112 -4.112 1.00 81.62 93 ALA A O 1
ATOM 803 N N . LYS A 1 94 ? 16.336 10.250 -5.257 1.00 80.62 94 LYS A N 1
ATOM 804 C CA . LYS A 1 94 ? 17.720 10.110 -4.814 1.00 80.62 94 LYS A CA 1
ATOM 805 C C . LYS A 1 94 ? 18.606 9.770 -6.007 1.00 80.62 94 LYS A C 1
ATOM 807 O O . LYS A 1 94 ? 18.174 9.004 -6.869 1.00 80.62 94 LYS A O 1
ATOM 812 N N . PRO A 1 95 ? 19.843 10.295 -6.052 1.00 81.50 95 PRO A N 1
ATOM 813 C CA . PRO A 1 95 ? 20.805 9.928 -7.079 1.00 81.50 95 PRO A CA 1
ATOM 814 C C . PRO A 1 95 ? 21.110 8.430 -7.006 1.00 81.50 95 PRO A C 1
ATOM 816 O O . PRO A 1 95 ? 21.432 7.890 -5.947 1.00 81.50 95 PRO A O 1
ATOM 819 N N . MET A 1 96 ? 20.988 7.761 -8.145 1.00 82.81 96 MET A N 1
ATOM 820 C CA . MET A 1 96 ? 21.123 6.323 -8.302 1.00 82.81 96 MET A CA 1
ATOM 821 C C . MET A 1 96 ? 21.921 6.028 -9.573 1.00 82.81 96 MET A C 1
ATOM 823 O O . MET A 1 96 ? 21.596 6.506 -10.657 1.00 82.81 96 MET A O 1
ATOM 827 N N . LYS A 1 97 ? 22.952 5.192 -9.440 1.00 84.44 97 LYS A N 1
ATOM 828 C CA . LYS A 1 97 ? 23.764 4.700 -10.560 1.00 84.44 97 LYS A CA 1
ATOM 829 C C . LYS A 1 97 ? 23.411 3.256 -10.878 1.00 84.44 97 LYS A C 1
ATOM 831 O O . LYS A 1 97 ? 23.141 2.460 -9.967 1.00 84.44 97 LYS A O 1
ATOM 836 N N . CYS A 1 98 ? 23.442 2.899 -12.157 1.00 82.25 98 CYS A N 1
ATOM 837 C CA . CYS A 1 98 ? 23.410 1.497 -12.538 1.00 82.25 98 CYS A CA 1
ATOM 838 C C . CYS A 1 98 ? 24.662 0.782 -12.008 1.00 82.25 98 CYS A C 1
ATOM 840 O O . CYS A 1 98 ? 25.765 1.313 -12.054 1.00 82.25 98 CYS A O 1
ATOM 842 N N . ARG A 1 99 ? 24.486 -0.427 -11.461 1.00 80.69 99 ARG A N 1
ATOM 843 C CA . ARG A 1 99 ? 25.582 -1.231 -10.884 1.00 80.69 99 ARG A CA 1
ATOM 844 C C . ARG A 1 99 ? 26.237 -2.176 -11.895 1.00 80.69 99 ARG A C 1
ATOM 846 O O . ARG A 1 99 ? 27.092 -2.969 -11.517 1.00 80.69 99 ARG A O 1
ATOM 853 N N . ILE A 1 100 ? 25.795 -2.151 -13.149 1.00 75.62 100 ILE A N 1
ATOM 854 C CA . ILE A 1 100 ? 26.298 -3.044 -14.192 1.00 75.62 100 ILE A CA 1
ATOM 855 C C . ILE A 1 100 ? 27.583 -2.457 -14.769 1.00 75.62 100 ILE A C 1
ATOM 857 O O . ILE A 1 100 ? 27.623 -1.285 -15.137 1.00 75.62 100 ILE A O 1
ATOM 861 N N . GLN A 1 101 ? 28.635 -3.277 -14.826 1.00 63.50 101 GLN A N 1
ATOM 862 C CA . GLN A 1 101 ? 29.917 -2.879 -15.405 1.00 63.50 101 GLN A CA 1
ATOM 863 C C . GLN A 1 101 ? 29.730 -2.480 -16.877 1.00 63.50 101 GLN A C 1
ATOM 865 O O . GLN A 1 101 ? 28.924 -3.078 -17.585 1.00 63.50 101 GLN A O 1
ATOM 870 N N . GLU A 1 102 ? 30.442 -1.438 -17.314 1.00 69.19 102 GLU A N 1
ATOM 871 C CA . GLU A 1 102 ? 30.265 -0.766 -18.615 1.00 69.19 102 GLU A CA 1
ATOM 872 C C . GLU A 1 102 ? 28.929 -0.009 -18.818 1.00 69.19 102 GLU A C 1
ATOM 874 O O . GLU A 1 102 ? 28.654 0.449 -19.928 1.00 69.19 102 GLU A O 1
ATOM 879 N N . CYS A 1 103 ? 28.101 0.169 -17.778 1.00 72.31 103 CYS A N 1
ATOM 880 C CA . CYS A 1 103 ? 26.925 1.043 -17.826 1.00 72.31 103 CYS A CA 1
ATOM 881 C C . CYS A 1 103 ? 27.156 2.343 -17.043 1.00 72.31 103 CYS A C 1
ATOM 883 O O . CYS A 1 103 ? 27.238 2.330 -15.818 1.00 72.31 103 CYS A O 1
ATOM 885 N N . ASN A 1 104 ? 27.171 3.477 -17.750 1.00 77.31 104 ASN A N 1
ATOM 886 C CA . ASN A 1 104 ? 27.310 4.814 -17.157 1.00 77.31 104 ASN A CA 1
ATOM 887 C C . ASN A 1 104 ? 25.959 5.493 -16.865 1.00 77.31 104 ASN A C 1
ATOM 889 O O . ASN A 1 104 ? 25.898 6.710 -16.723 1.00 77.31 104 ASN A O 1
ATOM 893 N N . PHE A 1 105 ? 24.861 4.731 -16.809 1.00 79.50 105 PHE A N 1
ATOM 894 C CA . PHE A 1 105 ? 23.544 5.293 -16.525 1.00 79.50 105 PHE A CA 1
ATOM 895 C C . PHE A 1 105 ? 23.468 5.798 -15.079 1.00 79.50 105 PHE A C 1
ATOM 897 O O . PHE A 1 105 ? 23.608 5.031 -14.119 1.00 79.50 105 PHE A O 1
ATOM 904 N N . GLU A 1 106 ? 23.206 7.093 -14.941 1.00 82.75 106 GLU A N 1
ATOM 905 C CA . GLU A 1 106 ? 22.944 7.786 -13.687 1.00 82.75 106 GLU A CA 1
ATOM 906 C C . GLU A 1 106 ? 21.590 8.486 -13.790 1.00 82.75 106 GLU A C 1
ATOM 908 O O . GLU A 1 106 ? 21.244 9.066 -14.816 1.00 82.75 106 GLU A O 1
ATOM 913 N N . THR A 1 107 ? 20.813 8.422 -12.718 1.00 82.81 107 THR A N 1
ATOM 914 C CA . THR A 1 107 ? 19.508 9.069 -12.622 1.00 82.81 107 THR A CA 1
ATOM 915 C C . THR A 1 107 ? 19.317 9.648 -11.225 1.00 82.81 107 THR A C 1
ATOM 917 O O . THR A 1 107 ? 19.945 9.208 -10.263 1.00 82.81 107 THR A O 1
ATOM 920 N N . ARG A 1 108 ? 18.436 10.641 -11.096 1.00 82.25 108 ARG A N 1
ATOM 921 C CA . ARG A 1 108 ? 18.011 11.208 -9.810 1.00 82.25 108 ARG A CA 1
ATOM 922 C C . ARG A 1 108 ? 16.796 10.493 -9.220 1.00 82.25 108 ARG A C 1
ATOM 924 O O . ARG A 1 108 ? 16.290 10.938 -8.192 1.00 82.25 108 ARG A O 1
ATOM 931 N N . SER A 1 109 ? 16.342 9.404 -9.842 1.00 83.69 109 SER A N 1
ATOM 932 C CA . SER A 1 109 ? 15.209 8.619 -9.378 1.00 83.69 109 SER A CA 1
ATOM 933 C C . SER A 1 109 ? 15.525 7.127 -9.276 1.00 83.69 109 SER A C 1
ATOM 935 O O . SER A 1 109 ? 15.914 6.469 -10.241 1.00 83.69 109 SER A O 1
ATOM 937 N N . HIS A 1 110 ? 15.257 6.527 -8.116 1.00 85.00 110 HIS A N 1
ATOM 938 C CA . HIS A 1 110 ? 15.248 5.073 -7.960 1.00 85.00 110 HIS A CA 1
ATOM 939 C C . HIS A 1 110 ? 14.278 4.404 -8.943 1.00 85.00 110 HIS A C 1
ATOM 941 O O . HIS A 1 110 ? 14.579 3.332 -9.464 1.00 85.00 110 HIS A O 1
ATOM 947 N N . CYS A 1 111 ? 13.138 5.034 -9.226 1.00 85.25 111 CYS A N 1
ATOM 948 C CA . CYS A 1 111 ? 12.149 4.518 -10.167 1.00 85.25 111 CYS A CA 1
ATOM 949 C C . CYS A 1 111 ? 12.667 4.493 -11.606 1.00 85.25 111 CYS A C 1
ATOM 951 O O . CYS A 1 111 ? 12.500 3.474 -12.274 1.00 85.25 111 CYS A O 1
ATOM 953 N N . GLU A 1 112 ? 13.370 5.540 -12.041 1.00 83.88 112 GLU A N 1
ATOM 954 C CA . GLU A 1 112 ? 14.044 5.571 -13.348 1.00 83.88 112 GLU A CA 1
ATOM 955 C C . GLU A 1 112 ? 15.098 4.458 -13.458 1.00 83.88 112 GLU A C 1
ATOM 957 O O . GLU A 1 112 ? 15.199 3.778 -14.479 1.00 83.88 112 GLU A O 1
ATOM 962 N N . LEU A 1 113 ? 15.840 4.181 -12.380 1.00 83.50 113 LEU A N 1
ATOM 963 C CA . LEU A 1 113 ? 16.796 3.074 -12.391 1.00 83.50 113 LEU A CA 1
ATOM 964 C C . LEU A 1 113 ? 16.095 1.709 -12.492 1.00 83.50 113 LEU A C 1
ATOM 966 O O . LEU A 1 113 ? 16.607 0.802 -13.151 1.00 83.50 113 LEU A O 1
ATOM 970 N N . GLN A 1 114 ? 14.938 1.532 -11.849 1.00 83.00 114 GLN A N 1
ATOM 971 C CA . GLN A 1 114 ? 14.189 0.273 -11.931 1.00 83.00 114 GLN A CA 1
ATOM 972 C C . GLN A 1 114 ? 13.647 0.012 -13.338 1.00 83.00 114 GLN A C 1
ATOM 974 O O . GLN A 1 114 ? 13.726 -1.128 -13.796 1.00 83.00 114 GLN A O 1
ATOM 979 N N . ILE A 1 115 ? 13.158 1.043 -14.034 1.00 82.06 115 ILE A N 1
ATOM 980 C CA . ILE A 1 115 ? 12.691 0.906 -15.424 1.00 82.06 115 ILE A CA 1
ATOM 981 C C . ILE A 1 115 ? 13.846 0.777 -16.427 1.00 82.06 115 ILE A C 1
ATOM 983 O O . ILE A 1 115 ? 13.645 0.198 -17.487 1.00 82.06 115 ILE A O 1
ATOM 987 N N . HIS A 1 116 ? 15.054 1.239 -16.082 1.00 83.00 116 HIS A N 1
ATOM 988 C CA . HIS A 1 116 ? 16.266 1.062 -16.887 1.00 83.00 116 HIS A CA 1
ATOM 989 C C . HIS A 1 116 ? 16.863 -0.353 -16.785 1.00 83.00 116 HIS A C 1
ATOM 991 O O . HIS A 1 116 ? 17.382 -0.888 -17.758 1.00 83.00 116 HIS A O 1
ATOM 997 N N . ARG A 1 117 ? 16.791 -1.017 -15.620 1.00 77.31 117 ARG A N 1
ATOM 998 C CA . ARG A 1 117 ? 17.379 -2.364 -15.413 1.00 77.31 117 ARG A CA 1
ATOM 999 C C . ARG A 1 117 ? 17.043 -3.404 -16.505 1.00 77.31 117 ARG A C 1
ATOM 1001 O O . ARG A 1 117 ? 17.937 -4.181 -16.850 1.00 77.31 117 ARG A O 1
ATOM 1008 N N . PRO A 1 118 ? 15.812 -3.474 -17.051 1.00 81.56 118 PRO A N 1
ATOM 1009 C CA . PRO A 1 118 ? 15.471 -4.348 -18.171 1.00 81.56 118 PRO A CA 1
ATOM 1010 C C . PRO A 1 118 ? 16.314 -4.147 -19.439 1.00 81.56 118 PRO A C 1
ATOM 1012 O O . PRO A 1 118 ? 16.514 -5.129 -20.154 1.00 81.56 118 PRO A O 1
ATOM 1015 N N . ASP A 1 119 ? 16.867 -2.956 -19.701 1.00 77.12 119 ASP A N 1
ATOM 1016 C CA . ASP A 1 119 ? 17.748 -2.711 -20.856 1.00 77.12 119 ASP A CA 1
ATOM 1017 C C . ASP A 1 119 ? 18.989 -3.606 -20.853 1.00 77.12 119 ASP A C 1
ATOM 1019 O O . ASP A 1 119 ? 19.513 -3.941 -21.913 1.00 77.12 119 ASP A O 1
ATOM 1023 N N . HIS A 1 120 ? 19.433 -4.040 -19.673 1.00 70.81 120 HIS A N 1
ATOM 1024 C CA . HIS A 1 120 ? 20.576 -4.935 -19.514 1.00 70.81 120 HIS A CA 1
ATOM 1025 C C . HIS A 1 120 ? 20.241 -6.417 -19.659 1.00 70.81 120 HIS A C 1
ATOM 1027 O O . HIS A 1 120 ? 21.145 -7.245 -19.7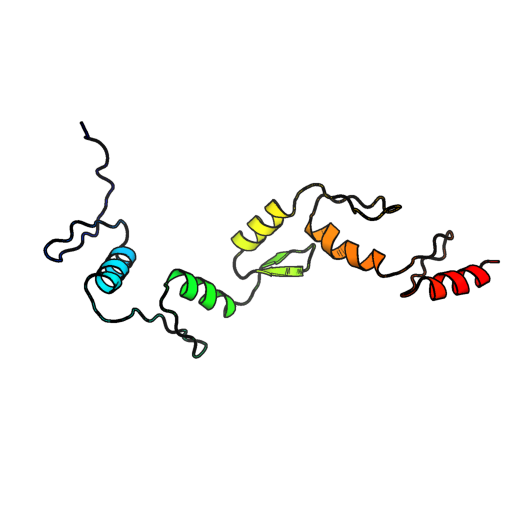31 1.00 70.81 120 HIS A O 1
ATOM 1033 N N . ARG A 1 121 ? 18.954 -6.780 -19.734 1.00 70.31 121 ARG A N 1
ATOM 1034 C CA . ARG A 1 121 ? 18.567 -8.134 -20.158 1.00 70.31 121 ARG A CA 1
ATOM 1035 C C . ARG A 1 121 ? 18.842 -8.351 -21.645 1.00 70.31 121 ARG A C 1
ATOM 1037 O O . ARG A 1 121 ? 18.872 -9.492 -22.099 1.00 70.31 121 ARG A O 1
ATOM 1044 N N . LEU A 1 122 ? 19.026 -7.267 -22.400 1.00 72.31 122 LEU A N 1
ATOM 1045 C CA . LEU A 1 122 ? 19.348 -7.306 -23.813 1.00 72.31 122 LEU A CA 1
ATOM 1046 C C . LEU A 1 122 ? 20.814 -6.912 -24.031 1.00 72.31 122 LEU A C 1
ATOM 1048 O O . LEU A 1 122 ? 21.293 -5.869 -23.603 1.00 72.31 122 LEU A O 1
ATOM 1052 N N . ASN A 1 123 ? 21.530 -7.755 -24.757 1.00 74.31 123 ASN A N 1
ATOM 1053 C CA . ASN A 1 123 ? 22.880 -7.518 -25.234 1.00 74.31 123 ASN A CA 1
ATOM 1054 C C . ASN A 1 123 ? 22.802 -6.521 -26.400 1.00 74.31 123 ASN A C 1
ATOM 1056 O O . ASN A 1 123 ? 22.421 -6.900 -27.511 1.00 74.31 123 ASN A O 1
ATOM 1060 N N . LYS A 1 124 ? 23.108 -5.245 -26.151 1.00 73.50 124 LYS A N 1
ATOM 1061 C CA . LYS A 1 124 ? 23.063 -4.183 -27.170 1.00 73.50 124 LYS A CA 1
ATOM 1062 C C . LYS A 1 124 ? 24.306 -4.193 -28.066 1.00 73.50 124 LYS A C 1
ATOM 1064 O O . LYS A 1 124 ? 25.424 -4.442 -27.615 1.00 73.50 124 LYS A O 1
ATOM 1069 N N . CYS A 1 125 ? 24.105 -3.920 -29.351 1.00 70.25 125 CYS A N 1
ATOM 1070 C CA . CYS A 1 125 ? 25.174 -3.706 -30.318 1.00 70.25 125 CYS A CA 1
ATOM 1071 C C . CYS A 1 125 ? 25.800 -2.322 -30.098 1.00 70.25 125 CYS A C 1
ATOM 1073 O O . CYS A 1 125 ? 25.087 -1.325 -30.131 1.00 70.25 125 CYS A O 1
ATOM 1075 N N . LYS A 1 126 ? 27.120 -2.283 -29.859 1.00 74.31 126 LYS A N 1
ATOM 1076 C CA . LYS A 1 126 ? 27.889 -1.055 -29.584 1.00 74.31 126 LYS A CA 1
ATOM 1077 C C . LYS A 1 126 ? 28.329 -0.307 -30.866 1.00 74.31 126 LYS A C 1
ATOM 1079 O O . LYS A 1 126 ? 28.971 0.725 -30.746 1.00 74.31 126 LYS A O 1
ATOM 1084 N N . GLU A 1 127 ? 27.989 -0.804 -32.063 1.00 72.56 127 GLU A N 1
ATOM 1085 C CA . GLU A 1 127 ? 28.365 -0.173 -33.342 1.00 72.56 127 GLU A CA 1
ATOM 1086 C C . GLU A 1 127 ? 27.600 1.144 -33.588 1.00 72.56 127 GLU A C 1
ATOM 1088 O O . GLU A 1 127 ? 26.374 1.173 -33.382 1.00 72.56 127 GLU A O 1
ATOM 1093 N N . PRO A 1 128 ? 28.274 2.213 -34.068 1.00 65.38 128 PRO A N 1
ATOM 1094 C CA . PRO A 1 128 ? 27.637 3.494 -34.371 1.00 65.38 128 PRO A CA 1
ATOM 1095 C C . PRO A 1 128 ? 26.488 3.323 -35.376 1.00 65.38 128 PRO A C 1
ATOM 1097 O O . PRO A 1 128 ? 26.656 2.723 -36.432 1.00 65.38 128 PRO A O 1
ATOM 1100 N N . GLY A 1 129 ? 25.296 3.828 -35.047 1.00 72.56 129 GLY A N 1
ATOM 1101 C CA . GLY A 1 129 ? 24.124 3.781 -35.935 1.00 72.56 129 GLY A CA 1
ATOM 1102 C C . GLY A 1 129 ? 23.354 2.451 -35.979 1.00 72.56 129 GLY A C 1
ATOM 1103 O O . GLY A 1 129 ? 22.323 2.380 -36.643 1.00 72.56 129 GLY A O 1
ATOM 1104 N N . CYS A 1 130 ? 23.781 1.402 -35.260 1.00 79.69 130 CYS A N 1
ATOM 1105 C CA . CYS A 1 130 ? 23.086 0.108 -35.282 1.00 79.69 130 CYS A CA 1
ATOM 1106 C C . CYS A 1 130 ? 21.903 0.022 -34.297 1.00 79.69 130 CYS A C 1
ATOM 1108 O O . CYS A 1 130 ? 20.815 -0.414 -34.670 1.00 79.69 130 CYS A O 1
ATOM 1110 N N . GLY A 1 131 ? 22.116 0.358 -33.018 1.00 69.25 131 GLY A N 1
ATOM 1111 C CA . GLY A 1 131 ? 21.078 0.375 -31.969 1.00 69.25 131 GLY A CA 1
ATOM 1112 C C . GLY A 1 131 ? 20.390 -0.965 -31.628 1.00 69.25 131 GLY A C 1
ATOM 1113 O O . GLY A 1 131 ? 19.560 -1.008 -30.721 1.00 69.25 131 GLY A O 1
ATOM 1114 N N . LYS A 1 132 ? 20.710 -2.074 -32.316 1.00 72.38 132 LYS A N 1
ATOM 1115 C CA . LYS A 1 132 ? 20.027 -3.377 -32.158 1.00 72.38 132 LYS A CA 1
ATOM 1116 C C . LYS A 1 132 ? 20.366 -4.066 -30.832 1.00 72.38 132 LYS A C 1
ATOM 1118 O O . LYS A 1 132 ? 21.518 -4.060 -30.399 1.00 72.38 132 LYS A O 1
ATOM 1123 N N . ALA A 1 133 ? 19.381 -4.731 -30.224 1.00 78.62 133 ALA A N 1
ATOM 1124 C CA . ALA A 1 133 ? 19.501 -5.396 -28.923 1.00 78.62 133 ALA A CA 1
ATOM 1125 C C . ALA A 1 133 ? 19.051 -6.869 -28.975 1.00 78.62 133 ALA A C 1
ATOM 1127 O O . ALA A 1 133 ? 18.074 -7.201 -29.643 1.00 78.62 133 ALA A O 1
ATOM 1128 N N . TYR A 1 134 ? 19.757 -7.758 -28.265 1.00 76.62 134 TYR A N 1
ATOM 1129 C CA . TYR A 1 134 ? 19.587 -9.214 -28.379 1.00 76.62 134 TYR A CA 1
ATOM 1130 C C . TYR A 1 134 ? 19.381 -9.894 -27.028 1.00 76.62 134 TYR A C 1
ATOM 1132 O O . TYR A 1 134 ? 20.134 -9.671 -26.086 1.00 76.62 134 TYR A O 1
ATOM 1140 N N . LYS A 1 135 ? 18.423 -10.822 -26.942 1.00 74.44 135 LYS A N 1
ATOM 1141 C CA . LYS A 1 135 ? 18.131 -11.575 -25.705 1.00 74.44 135 LYS A CA 1
ATOM 1142 C C . LYS A 1 135 ? 19.281 -12.479 -25.234 1.00 74.44 135 LYS A C 1
ATOM 1144 O O . LYS A 1 135 ? 19.307 -12.855 -24.070 1.00 74.44 135 LYS A O 1
ATOM 1149 N N . THR A 1 136 ? 20.227 -12.834 -26.110 1.00 77.00 136 THR A N 1
ATOM 1150 C CA . THR A 1 136 ? 21.359 -13.716 -25.780 1.00 77.00 136 THR A CA 1
ATOM 1151 C C . THR A 1 136 ? 22.697 -13.162 -26.290 1.00 77.00 136 THR A C 1
ATOM 1153 O O . THR A 1 136 ? 22.728 -12.520 -27.347 1.00 77.00 136 THR A O 1
ATOM 1156 N N . PRO A 1 137 ? 23.823 -13.452 -25.602 1.00 78.44 137 PRO A N 1
ATOM 1157 C CA . PRO A 1 137 ? 25.158 -13.069 -26.069 1.00 78.44 137 PRO A CA 1
ATOM 1158 C C . PRO A 1 137 ? 25.505 -13.670 -27.437 1.00 78.44 137 PRO A C 1
ATOM 1160 O O . PRO A 1 137 ? 26.142 -13.015 -28.262 1.00 78.44 137 PRO A O 1
ATOM 1163 N N . LYS A 1 138 ? 25.036 -14.898 -27.711 1.00 83.81 138 LYS A N 1
ATOM 1164 C CA . LYS A 1 138 ? 25.191 -15.569 -29.011 1.00 83.81 138 LYS A CA 1
ATOM 1165 C C . LYS A 1 138 ? 24.508 -14.780 -30.133 1.00 83.81 138 LYS A C 1
ATOM 1167 O O . LYS A 1 138 ? 25.145 -14.511 -31.144 1.00 83.81 138 LYS A O 1
ATOM 1172 N N . GLY A 1 139 ? 23.273 -14.316 -29.910 1.00 83.31 139 GLY A N 1
ATOM 1173 C CA . GLY A 1 139 ? 22.539 -13.493 -30.878 1.00 83.31 139 GLY A CA 1
ATOM 1174 C C . GLY A 1 139 ? 23.247 -12.176 -31.206 1.00 83.31 139 GLY A C 1
ATOM 1175 O O . GLY A 1 139 ? 23.338 -11.804 -32.374 1.00 83.31 139 GLY A O 1
ATOM 1176 N N . LEU A 1 140 ? 23.835 -11.515 -30.200 1.00 82.75 140 LEU A N 1
ATOM 1177 C CA . LEU A 1 140 ? 24.665 -10.333 -30.439 1.00 82.75 140 LEU A CA 1
ATOM 1178 C C . LEU A 1 140 ? 25.946 -10.686 -31.216 1.00 82.75 140 LEU A C 1
ATOM 1180 O O . LEU A 1 140 ? 26.314 -9.963 -32.140 1.00 82.75 140 LEU A O 1
ATOM 1184 N N . LYS A 1 141 ? 26.627 -11.785 -30.867 1.00 82.69 141 LYS A N 1
ATOM 1185 C CA . LYS A 1 141 ? 27.863 -12.222 -31.538 1.00 82.69 141 LYS A CA 1
ATOM 1186 C C . LYS A 1 141 ? 27.629 -12.550 -33.014 1.00 82.69 141 LYS A C 1
ATOM 1188 O O . LYS A 1 141 ? 28.425 -12.141 -33.853 1.00 82.69 141 LYS A O 1
ATOM 1193 N N . ASP A 1 142 ? 26.541 -13.242 -33.336 1.00 86.12 142 ASP A N 1
ATOM 1194 C CA . ASP A 1 142 ? 26.190 -13.574 -34.720 1.00 86.12 142 ASP A CA 1
ATOM 1195 C C . ASP A 1 142 ? 25.755 -12.341 -35.513 1.00 86.12 142 ASP A C 1
ATOM 1197 O O . ASP A 1 142 ? 26.095 -12.209 -36.686 1.00 86.12 142 ASP A O 1
ATOM 1201 N N . HIS A 1 143 ? 25.075 -11.391 -34.871 1.00 83.62 143 HIS A N 1
ATOM 1202 C CA . HIS A 1 143 ? 24.780 -10.109 -35.494 1.00 83.62 143 HIS A CA 1
ATOM 1203 C C . HIS A 1 143 ? 26.037 -9.287 -35.791 1.00 83.62 143 HIS A C 1
ATOM 1205 O O . HIS A 1 143 ? 26.130 -8.719 -36.875 1.00 83.62 143 HIS A O 1
ATOM 1211 N N . LYS A 1 144 ? 27.007 -9.241 -34.869 1.00 81.25 144 LYS A N 1
ATOM 1212 C CA . LYS A 1 144 ? 28.263 -8.497 -35.058 1.00 81.25 144 LYS A CA 1
ATOM 1213 C C . LYS A 1 144 ? 29.040 -8.951 -36.296 1.00 81.25 144 LYS A C 1
ATOM 1215 O O . LYS A 1 144 ? 29.680 -8.128 -36.932 1.00 81.25 144 LYS A O 1
ATOM 1220 N N . LYS A 1 145 ? 28.923 -10.224 -36.691 1.00 85.44 145 LYS A N 1
ATOM 1221 C CA . LYS A 1 145 ? 29.527 -10.746 -37.932 1.00 85.44 145 LYS A CA 1
ATOM 1222 C C . LYS A 1 145 ? 28.963 -10.103 -39.205 1.00 85.44 145 LYS A C 1
ATOM 1224 O O . LYS A 1 145 ? 29.593 -10.220 -40.243 1.00 85.44 145 LYS A O 1
ATOM 1229 N N . LYS A 1 146 ? 27.790 -9.462 -39.132 1.00 82.81 146 LYS A N 1
ATOM 1230 C CA . LYS A 1 146 ? 27.135 -8.774 -40.258 1.00 82.81 146 LYS A CA 1
ATOM 1231 C C . LYS A 1 146 ? 27.578 -7.315 -40.428 1.00 82.81 146 LYS A C 1
ATOM 1233 O O . LYS A 1 146 ? 27.150 -6.689 -41.385 1.00 82.81 146 LYS A O 1
ATOM 1238 N N . HIS A 1 147 ? 28.373 -6.784 -39.496 1.00 78.69 147 HIS A N 1
ATOM 1239 C CA . HIS A 1 147 ? 29.022 -5.466 -39.603 1.00 78.69 147 HIS A CA 1
ATOM 1240 C C . HIS A 1 147 ? 30.475 -5.571 -40.083 1.00 78.69 147 HIS A C 1
ATOM 1242 O O . HIS A 1 147 ? 31.202 -4.587 -40.043 1.00 78.69 147 HIS A O 1
ATOM 1248 N N . ARG A 1 148 ? 30.908 -6.779 -40.459 1.00 63.31 148 ARG A N 1
ATOM 1249 C CA . ARG A 1 148 ? 32.227 -7.037 -41.026 1.00 63.31 148 ARG A CA 1
ATOM 1250 C C . ARG A 1 148 ? 32.192 -6.863 -42.535 1.00 63.31 148 ARG A C 1
ATOM 1252 O O . ARG A 1 148 ? 31.180 -7.299 -43.127 1.00 63.31 148 ARG A O 1
#

Organism: Strongyloides papillosus (NCBI:txid174720)

Radius of gyration: 27.81 Å; chains: 1; bounding box: 51×34×82 Å